Protein AF-A0A816I345-F1 (afdb_monomer_lite)

Sequence (78 aa):
NGHTLCSSCKQQVQNTCPTCRYELGNIRCLALEKVAESLEVSCRYQSLGCHDIFPYYSKHLKDDHKVDMHSGCTFNHR

pLDDT: mean 70.13, std 16.57, range [35.97, 87.19]

Foldseek 3Di:
DPDDDPPVVCVVVVQADPPPRDGNDPDDDVVVVVVQQPDKDADPCVVVVGGDIDRRVVVVVVVVDVPPPPVPDPVPDD

InterPro domains:
  IPR052088 E3 ubiquitin-protein ligase SINA [PTHR10315] (1-60)

Radius of gyration: 16.98 Å; chains: 1; bounding box: 32×23×50 Å

Organism: Brassica napus (NCBI:txid3708)

Secondary structure (DSSP, 8-state):
------HHHHHHTTTB-TTT--B------HHHHHHHHT-EEE-TTGGGT---EEETHHHHTTTTS-----SS------

Structure (mmCIF, N/CA/C/O backbone):
data_AF-A0A816I345-F1
#
_entry.id   AF-A0A816I345-F1
#
loop_
_atom_site.group_PDB
_atom_site.id
_atom_site.type_symbol
_atom_site.label_atom_id
_atom_site.label_alt_id
_atom_site.label_comp_id
_atom_site.label_asym_id
_atom_site.label_entity_id
_atom_site.label_seq_id
_atom_site.pdbx_PDB_ins_code
_atom_site.Cartn_x
_atom_site.Cartn_y
_atom_site.Cartn_z
_atom_site.occupancy
_atom_site.B_iso_or_equiv
_atom_site.auth_seq_id
_atom_site.auth_comp_id
_atom_site.auth_asym_id
_atom_site.auth_atom_id
_atom_site.pdbx_PDB_model_num
ATOM 1 N N . ASN A 1 1 ? 6.053 2.332 -17.790 1.00 52.62 1 ASN A N 1
ATOM 2 C CA . ASN A 1 1 ? 6.713 1.705 -16.618 1.00 52.62 1 ASN A CA 1
ATOM 3 C C . ASN A 1 1 ? 5.946 2.000 -15.325 1.00 52.62 1 ASN A C 1
ATOM 5 O O . ASN A 1 1 ? 6.511 2.561 -14.401 1.00 52.62 1 ASN A O 1
ATOM 9 N N . GLY A 1 2 ? 4.650 1.666 -15.263 1.00 64.50 2 GLY A N 1
ATOM 10 C CA . GLY A 1 2 ? 3.741 2.042 -14.163 1.00 64.50 2 GLY A CA 1
ATOM 11 C C . GLY A 1 2 ? 3.328 0.872 -13.267 1.00 64.50 2 GLY A C 1
ATOM 12 O O . GLY A 1 2 ? 2.197 0.840 -12.801 1.00 64.50 2 GLY A O 1
ATOM 13 N N . HIS A 1 3 ? 4.196 -0.127 -13.091 1.00 75.00 3 HIS A N 1
ATOM 14 C CA . HIS A 1 3 ? 3.888 -1.299 -12.272 1.00 75.00 3 HIS A CA 1
ATOM 15 C C . HIS A 1 3 ? 4.455 -1.117 -10.869 1.00 75.00 3 HIS A C 1
ATOM 17 O O . HIS A 1 3 ? 5.654 -0.902 -10.697 1.00 75.00 3 HIS A O 1
ATOM 23 N N . THR A 1 4 ? 3.590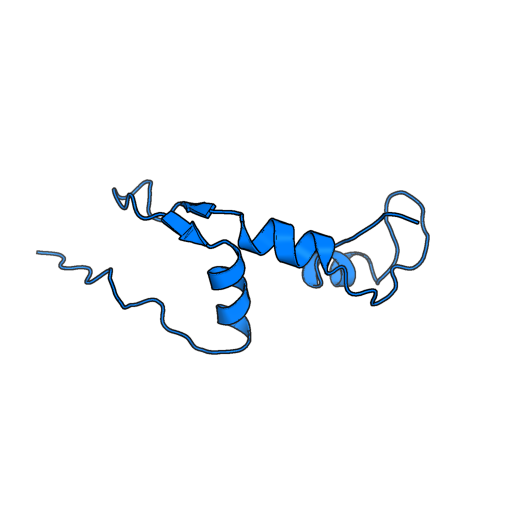 -1.240 -9.869 1.00 69.94 4 THR A N 1
ATOM 24 C CA . THR A 1 4 ? 3.973 -1.206 -8.460 1.00 69.94 4 THR A CA 1
ATOM 25 C C . THR A 1 4 ? 3.385 -2.426 -7.773 1.00 69.94 4 THR A C 1
ATOM 27 O O . THR A 1 4 ? 2.190 -2.686 -7.878 1.00 69.94 4 THR A O 1
ATOM 30 N N . LEU A 1 5 ? 4.239 -3.186 -7.092 1.00 76.12 5 LEU A N 1
ATOM 31 C CA . LEU A 1 5 ? 3.856 -4.314 -6.250 1.00 76.12 5 LEU A CA 1
ATOM 32 C C . LEU A 1 5 ? 4.312 -4.025 -4.820 1.00 76.12 5 LEU A C 1
ATOM 34 O O . LEU A 1 5 ? 5.324 -3.350 -4.623 1.00 76.12 5 LEU A O 1
ATOM 38 N N . CYS A 1 6 ? 3.604 -4.564 -3.828 1.00 75.12 6 CYS A N 1
ATOM 39 C CA . CYS A 1 6 ? 4.119 -4.578 -2.461 1.00 75.12 6 CYS A CA 1
ATOM 40 C C . CYS A 1 6 ? 5.354 -5.491 -2.361 1.00 75.12 6 CYS A C 1
ATOM 42 O O . CYS A 1 6 ? 5.549 -6.382 -3.195 1.00 75.12 6 CYS A O 1
ATOM 44 N N . SER A 1 7 ? 6.171 -5.304 -1.323 1.00 75.06 7 SER A N 1
ATOM 45 C CA . SER A 1 7 ? 7.417 -6.056 -1.119 1.00 75.06 7 SER A CA 1
ATOM 46 C C . SER A 1 7 ? 7.206 -7.574 -1.127 1.00 75.06 7 SER A C 1
ATOM 48 O O . SER A 1 7 ? 7.968 -8.295 -1.768 1.00 75.06 7 SER A O 1
ATOM 50 N N . SER A 1 8 ? 6.128 -8.059 -0.503 1.00 73.88 8 SER A N 1
ATOM 51 C CA . SER A 1 8 ? 5.790 -9.487 -0.465 1.00 73.88 8 SER A CA 1
ATOM 52 C C . SER A 1 8 ? 5.487 -10.044 -1.858 1.00 73.88 8 SER A C 1
ATOM 54 O O . SER A 1 8 ? 6.028 -11.079 -2.241 1.00 73.88 8 SER A O 1
ATOM 56 N N . CYS A 1 9 ? 4.671 -9.345 -2.653 1.00 75.88 9 CYS A N 1
ATOM 57 C CA . CYS A 1 9 ? 4.359 -9.766 -4.021 1.00 75.88 9 CYS A CA 1
ATOM 58 C C . CYS A 1 9 ? 5.584 -9.660 -4.934 1.00 75.88 9 CYS A C 1
ATOM 60 O O . CYS A 1 9 ? 5.790 -10.520 -5.783 1.00 75.88 9 CYS A O 1
ATOM 62 N N . LYS A 1 10 ? 6.427 -8.641 -4.734 1.00 79.25 10 LYS A N 1
ATOM 63 C CA . LYS A 1 10 ? 7.676 -8.450 -5.476 1.00 79.25 10 LYS A CA 1
ATOM 64 C C . LYS A 1 10 ? 8.670 -9.596 -5.240 1.00 79.25 10 LYS A C 1
ATOM 66 O O . LYS A 1 10 ? 9.280 -10.069 -6.200 1.00 79.25 10 LYS A O 1
ATOM 71 N N . GLN A 1 11 ? 8.793 -10.072 -3.998 1.00 80.19 11 GLN A N 1
ATOM 72 C CA . GLN A 1 11 ? 9.630 -11.225 -3.654 1.00 80.19 11 GLN A CA 1
ATOM 73 C C . GLN A 1 11 ? 9.124 -12.514 -4.316 1.00 80.19 11 GLN A C 1
ATOM 75 O O . GLN A 1 11 ? 9.923 -13.282 -4.847 1.00 80.19 11 GLN A O 1
ATOM 80 N N . GLN A 1 12 ? 7.805 -12.728 -4.344 1.00 86.19 12 GLN A N 1
ATOM 81 C CA . GLN A 1 12 ? 7.200 -13.910 -4.974 1.00 86.19 12 GLN A CA 1
ATOM 82 C C . GLN A 1 12 ? 7.466 -13.986 -6.483 1.00 86.19 12 GLN A C 1
ATOM 84 O O . GLN A 1 12 ? 7.602 -15.079 -7.025 1.00 86.19 12 GLN A O 1
ATOM 89 N N . VAL A 1 13 ? 7.579 -12.838 -7.158 1.00 86.38 13 VAL A N 1
ATOM 90 C CA . VAL A 1 13 ? 7.841 -12.764 -8.606 1.00 86.38 13 VAL A CA 1
ATOM 91 C C . VAL A 1 13 ? 9.308 -12.486 -8.947 1.00 86.38 13 VAL A C 1
ATOM 93 O O . VAL A 1 13 ? 9.611 -12.087 -10.068 1.00 86.38 13 VAL A O 1
ATOM 96 N N . GLN A 1 14 ? 10.225 -12.665 -7.989 1.00 85.56 14 GLN A N 1
ATOM 97 C CA . GLN A 1 14 ? 11.671 -12.470 -8.175 1.00 85.56 14 GLN A CA 1
ATOM 98 C C . GLN A 1 14 ? 12.012 -11.133 -8.857 1.00 85.56 14 GLN A C 1
ATOM 100 O O . GLN A 1 14 ? 12.780 -11.078 -9.814 1.00 85.56 14 GLN A O 1
ATOM 105 N N . ASN A 1 15 ? 11.396 -10.040 -8.392 1.00 81.56 15 ASN A N 1
ATOM 106 C CA . ASN A 1 15 ? 11.580 -8.696 -8.947 1.00 81.56 15 ASN A CA 1
ATOM 107 C C . ASN A 1 15 ? 11.252 -8.565 -10.443 1.00 81.56 15 ASN A C 1
ATOM 109 O O . ASN A 1 15 ? 11.645 -7.578 -11.045 1.00 81.56 15 ASN A O 1
ATOM 113 N N . THR A 1 16 ? 10.519 -9.496 -11.049 1.00 85.06 16 THR A N 1
ATOM 114 C CA . THR A 1 16 ? 10.139 -9.434 -12.463 1.00 85.06 16 THR A CA 1
ATOM 115 C C . THR A 1 16 ? 8.631 -9.286 -12.577 1.00 85.06 16 THR A C 1
ATOM 117 O O . THR A 1 16 ? 7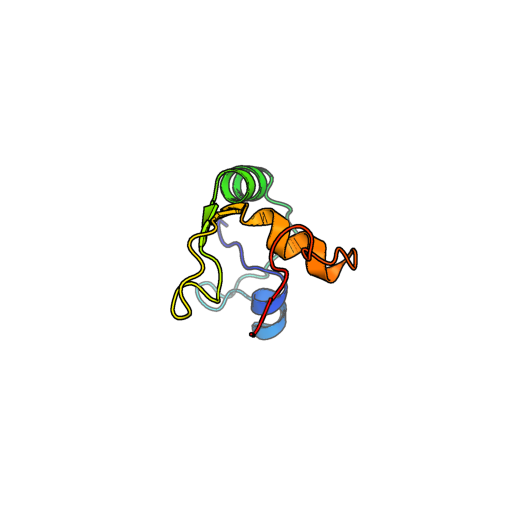.868 -10.026 -11.962 1.00 85.06 16 THR A O 1
ATOM 120 N N . CYS A 1 17 ? 8.161 -8.317 -13.358 1.00 82.44 17 CYS A N 1
ATOM 121 C CA . CYS A 1 17 ? 6.731 -8.130 -13.556 1.00 82.44 17 CYS A CA 1
ATOM 122 C C . CYS A 1 17 ? 6.137 -9.330 -14.318 1.00 82.44 17 CYS A C 1
ATOM 124 O O . CYS A 1 17 ? 6.550 -9.579 -15.451 1.00 82.44 17 CYS A O 1
ATOM 126 N N . PRO A 1 18 ? 5.124 -10.037 -13.786 1.00 82.44 18 PRO A N 1
ATOM 127 C CA . PRO A 1 18 ? 4.527 -11.179 -14.482 1.00 82.44 18 PRO A CA 1
ATOM 128 C C . PRO A 1 18 ? 3.769 -10.773 -15.757 1.00 82.44 18 PRO A C 1
ATOM 130 O O . PRO A 1 18 ? 3.606 -11.588 -16.661 1.00 82.44 18 PRO A O 1
ATOM 133 N N . THR A 1 19 ? 3.326 -9.515 -15.858 1.00 84.00 19 THR A N 1
ATOM 134 C CA . THR A 1 19 ? 2.566 -9.006 -17.010 1.00 84.00 19 THR A CA 1
ATOM 135 C C . THR A 1 19 ? 3.468 -8.601 -18.172 1.00 84.00 19 THR A C 1
ATOM 137 O O . THR A 1 19 ? 3.214 -8.984 -19.308 1.00 84.00 19 THR A O 1
ATOM 140 N N . CYS A 1 20 ? 4.514 -7.815 -17.903 1.00 85.69 20 CYS A N 1
ATOM 141 C CA . CYS A 1 20 ? 5.353 -7.219 -18.948 1.00 85.69 20 CYS A CA 1
ATOM 142 C C . CYS A 1 20 ? 6.805 -7.715 -18.949 1.00 85.69 20 CYS A C 1
ATOM 144 O O . CYS A 1 20 ? 7.577 -7.302 -19.805 1.00 85.69 20 CYS A O 1
ATOM 146 N N . ARG A 1 21 ? 7.175 -8.604 -18.016 1.00 83.25 21 ARG A N 1
ATOM 147 C CA . ARG A 1 21 ? 8.508 -9.223 -17.875 1.00 83.25 21 ARG A CA 1
ATOM 148 C C . ARG A 1 21 ? 9.669 -8.248 -17.641 1.00 83.25 21 ARG A C 1
ATOM 150 O O . ARG A 1 21 ? 10.822 -8.651 -17.721 1.00 83.25 21 ARG A O 1
ATOM 157 N N . TYR A 1 22 ? 9.378 -6.990 -17.314 1.00 83.69 22 TYR A N 1
ATOM 158 C CA . TYR A 1 22 ? 10.387 -6.010 -16.913 1.00 83.69 22 TYR A CA 1
ATOM 159 C C . TYR A 1 22 ? 10.772 -6.153 -15.442 1.00 83.69 22 TYR A C 1
ATOM 161 O O . TYR A 1 22 ? 9.929 -6.479 -14.600 1.00 83.69 22 TYR A O 1
ATOM 169 N N . GLU A 1 23 ? 12.029 -5.835 -15.131 1.00 80.44 23 GLU A N 1
ATOM 170 C CA . GLU A 1 23 ? 12.504 -5.756 -13.753 1.00 80.44 23 GLU A CA 1
ATOM 171 C C . GLU A 1 23 ? 11.792 -4.637 -12.978 1.00 80.44 23 GLU A C 1
ATOM 173 O O . GLU A 1 23 ? 11.667 -3.488 -13.411 1.00 80.44 23 GLU A O 1
ATOM 178 N N . LEU A 1 24 ? 11.317 -4.992 -11.792 1.00 79.94 24 LEU A N 1
ATOM 179 C CA . LEU A 1 24 ? 10.698 -4.115 -10.820 1.00 79.94 24 LEU A CA 1
ATOM 180 C C . LEU A 1 24 ? 11.805 -3.487 -9.971 1.00 79.94 24 LEU A C 1
ATOM 182 O O . LEU A 1 24 ? 12.381 -4.126 -9.086 1.00 79.94 24 LEU A O 1
ATOM 186 N N . GLY A 1 25 ? 12.074 -2.205 -10.202 1.00 73.88 25 GLY A N 1
ATOM 187 C CA . GLY A 1 25 ? 12.991 -1.416 -9.378 1.00 73.88 25 GLY A CA 1
ATOM 188 C C . GLY A 1 25 ? 12.484 -1.191 -7.946 1.00 73.88 25 GLY A C 1
ATOM 189 O O . GLY A 1 25 ? 11.333 -1.477 -7.608 1.00 73.88 25 GLY A O 1
ATOM 190 N N . ASN A 1 26 ? 13.351 -0.676 -7.073 1.00 72.50 26 ASN A N 1
ATOM 191 C CA . ASN A 1 26 ? 12.996 -0.216 -5.721 1.00 72.50 26 ASN A CA 1
ATOM 192 C C . ASN A 1 26 ? 12.584 1.263 -5.754 1.00 72.50 26 ASN A C 1
ATOM 194 O O . ASN A 1 26 ? 13.205 2.110 -5.118 1.00 72.50 26 ASN A O 1
ATOM 198 N N . ILE A 1 27 ? 11.572 1.588 -6.560 1.00 73.44 27 ILE A N 1
ATOM 199 C CA . ILE A 1 27 ? 11.095 2.965 -6.701 1.00 73.44 27 ILE A CA 1
ATOM 200 C C . ILE A 1 27 ? 10.031 3.216 -5.636 1.00 73.44 27 ILE A C 1
ATOM 202 O O . ILE A 1 27 ? 8.991 2.559 -5.614 1.00 73.44 27 ILE A O 1
ATOM 206 N N . ARG A 1 28 ? 10.293 4.185 -4.759 1.00 72.69 28 ARG A N 1
ATOM 207 C CA . ARG A 1 28 ? 9.342 4.637 -3.744 1.00 72.69 28 ARG A CA 1
ATOM 208 C C . ARG A 1 28 ? 8.284 5.537 -4.387 1.00 72.69 28 ARG A C 1
ATOM 210 O O . ARG A 1 28 ? 8.625 6.548 -4.998 1.00 72.69 28 ARG A O 1
ATOM 217 N N . CYS A 1 29 ? 7.006 5.183 -4.260 1.00 77.06 29 CYS A N 1
ATOM 218 C CA . CYS A 1 29 ? 5.904 5.947 -4.846 1.00 77.06 29 CYS A CA 1
ATOM 219 C C . CYS A 1 29 ? 5.148 6.738 -3.770 1.00 77.06 29 CYS A C 1
ATOM 221 O O . CYS A 1 29 ? 4.179 6.252 -3.191 1.00 77.06 29 CYS A O 1
ATOM 223 N N . LEU A 1 30 ? 5.556 7.993 -3.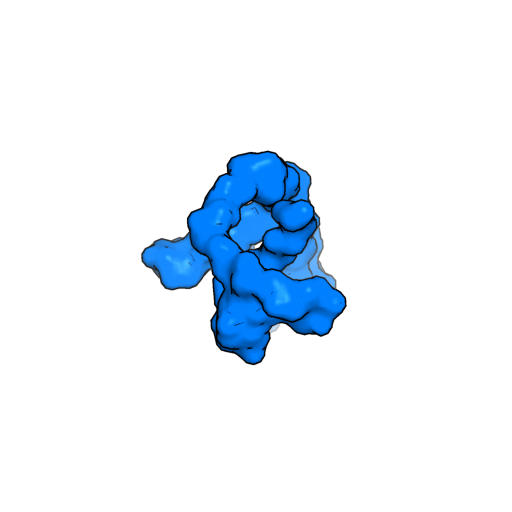551 1.00 81.44 30 LEU A N 1
ATOM 224 C CA . LEU A 1 30 ? 4.932 8.890 -2.564 1.00 81.44 30 LEU A CA 1
ATOM 225 C C . LEU A 1 30 ? 3.436 9.136 -2.830 1.00 81.44 30 LEU A C 1
ATOM 227 O O . LEU A 1 30 ? 2.676 9.409 -1.907 1.00 81.44 30 LEU A O 1
ATOM 231 N N . ALA A 1 31 ? 2.999 9.039 -4.089 1.00 81.81 31 ALA A N 1
ATOM 232 C CA . ALA A 1 31 ? 1.585 9.153 -4.438 1.00 81.81 31 ALA A CA 1
ATOM 233 C C . ALA A 1 31 ? 0.767 7.983 -3.869 1.00 81.81 31 ALA A C 1
ATOM 235 O O . ALA A 1 31 ? -0.296 8.208 -3.299 1.00 81.81 31 ALA A O 1
ATOM 236 N N . LEU A 1 32 ? 1.279 6.751 -3.969 1.00 79.00 32 LEU A N 1
ATOM 237 C CA . LEU A 1 32 ? 0.623 5.577 -3.392 1.00 79.00 32 LEU A CA 1
ATOM 238 C C . LEU A 1 32 ? 0.674 5.585 -1.862 1.00 79.00 32 LEU A C 1
ATOM 240 O O . LEU A 1 32 ? -0.281 5.135 -1.241 1.00 79.00 32 LEU A O 1
ATOM 244 N N . GLU A 1 33 ? 1.730 6.139 -1.260 1.00 79.94 33 GLU A N 1
ATOM 245 C CA . GLU A 1 33 ? 1.793 6.355 0.193 1.00 79.94 33 GLU A CA 1
ATOM 246 C C . GLU A 1 33 ? 0.671 7.290 0.663 1.00 79.94 33 GLU A C 1
ATOM 248 O O . GLU A 1 33 ? -0.108 6.914 1.532 1.00 79.94 33 GLU A O 1
ATOM 253 N N . LYS A 1 34 ? 0.493 8.446 0.011 1.00 82.06 34 LYS A N 1
ATOM 254 C CA . LYS A 1 34 ? -0.599 9.383 0.335 1.00 82.06 34 LYS A CA 1
ATOM 255 C C . LYS A 1 34 ? -1.990 8.791 0.112 1.00 82.06 34 LYS A C 1
ATOM 257 O O . LYS A 1 34 ? -2.899 9.034 0.899 1.00 82.06 34 LYS A O 1
ATOM 262 N N . VAL A 1 35 ? -2.170 8.008 -0.954 1.00 83.12 35 VAL A N 1
ATOM 263 C CA . VAL A 1 35 ? -3.437 7.296 -1.184 1.00 83.12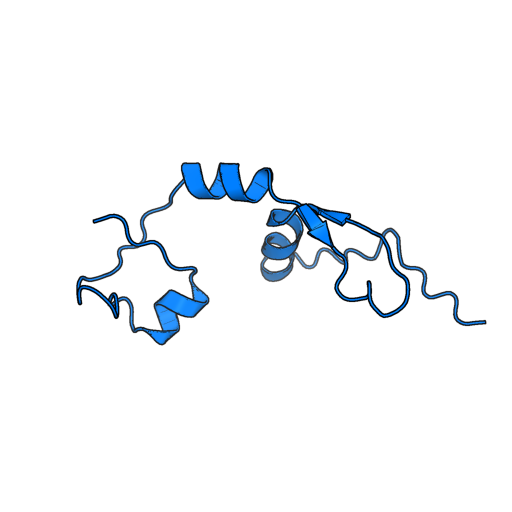 35 VAL A CA 1
ATOM 264 C C . VAL A 1 35 ? -3.681 6.297 -0.054 1.00 83.12 35 VAL A C 1
ATOM 266 O O . VAL A 1 35 ? -4.770 6.279 0.508 1.00 83.12 35 VAL A O 1
ATOM 269 N N . ALA A 1 36 ? -2.667 5.524 0.335 1.00 80.06 36 ALA A N 1
ATOM 270 C CA . ALA A 1 36 ? -2.758 4.564 1.428 1.00 80.06 36 ALA A CA 1
ATOM 271 C C . ALA A 1 36 ? -3.041 5.224 2.790 1.00 80.06 36 ALA A C 1
ATOM 273 O O . ALA A 1 36 ? -3.747 4.637 3.604 1.00 80.06 36 ALA A O 1
ATOM 274 N N . GLU A 1 37 ? -2.546 6.438 3.038 1.00 79.94 37 GLU A N 1
ATOM 275 C CA . GLU A 1 37 ? -2.878 7.226 4.234 1.00 79.94 37 GLU A CA 1
ATOM 276 C C . GLU A 1 37 ? -4.359 7.625 4.291 1.00 79.94 37 GLU A C 1
ATOM 278 O O . GLU A 1 37 ? -4.938 7.647 5.373 1.00 79.94 37 GLU A O 1
ATOM 283 N N . SER A 1 38 ? -4.991 7.890 3.143 1.00 81.88 38 SER A N 1
ATOM 284 C CA . SER A 1 38 ? -6.426 8.211 3.075 1.00 81.88 38 SER A CA 1
ATOM 285 C C . SER A 1 38 ? -7.357 6.995 3.114 1.00 81.88 38 SER A C 1
ATOM 287 O O . SER A 1 38 ? -8.573 7.166 3.153 1.00 81.88 38 SER A O 1
ATOM 289 N N . LEU A 1 39 ? -6.820 5.770 3.067 1.00 84.06 39 LEU A N 1
ATOM 290 C CA . LEU A 1 39 ? -7.636 4.557 3.079 1.00 84.06 39 LEU A CA 1
ATOM 291 C C . LEU A 1 39 ? -7.987 4.142 4.506 1.00 84.06 39 LEU A C 1
ATOM 293 O O . LEU A 1 39 ? -7.131 4.054 5.384 1.00 84.06 39 LEU A O 1
ATOM 297 N N . GLU A 1 40 ? -9.246 3.771 4.690 1.00 85.69 40 GLU A N 1
ATOM 298 C CA . GLU A 1 40 ? -9.792 3.233 5.929 1.00 85.69 40 GLU A CA 1
ATOM 299 C C . GLU A 1 40 ? -10.197 1.768 5.730 1.00 85.69 40 GLU A C 1
ATOM 301 O O . GLU A 1 40 ? -10.708 1.374 4.681 1.00 85.69 40 GLU A O 1
ATOM 306 N N . VAL A 1 41 ? -9.942 0.929 6.731 1.00 83.19 41 VAL A N 1
ATOM 307 C CA . VAL A 1 41 ? -10.211 -0.510 6.693 1.00 83.19 41 VAL A CA 1
ATOM 308 C C . VAL A 1 41 ? -10.952 -0.951 7.943 1.00 83.19 41 VAL A C 1
ATOM 310 O O . VAL A 1 41 ? -10.567 -0.607 9.060 1.00 83.19 41 VAL A O 1
ATOM 313 N N . SER A 1 42 ? -11.986 -1.772 7.764 1.00 82.44 42 SER A N 1
ATOM 314 C CA . SER A 1 42 ? -12.732 -2.327 8.889 1.00 82.44 42 SER A CA 1
ATOM 315 C C . SER A 1 42 ? -11.904 -3.333 9.692 1.00 82.44 42 SER A C 1
ATOM 317 O O . SER A 1 42 ? -10.929 -3.940 9.210 1.00 82.44 42 SER A O 1
ATOM 319 N N . CYS A 1 43 ? -12.286 -3.495 10.958 1.00 82.88 43 CYS A N 1
ATOM 320 C CA . CYS A 1 43 ? -11.720 -4.504 11.835 1.00 82.88 43 CYS A CA 1
ATOM 321 C C . CYS A 1 43 ? -11.882 -5.913 11.242 1.00 82.88 43 CYS A C 1
ATOM 323 O O . CYS A 1 43 ? -12.947 -6.288 10.756 1.00 82.88 43 CYS A O 1
ATOM 325 N N . ARG A 1 44 ? -10.844 -6.754 11.360 1.00 79.94 44 ARG A N 1
ATOM 326 C CA . ARG A 1 44 ? -10.929 -8.175 10.963 1.00 79.94 44 ARG A CA 1
ATOM 327 C C . ARG A 1 44 ? -12.036 -8.919 11.727 1.00 79.94 44 ARG A C 1
ATOM 329 O O . ARG A 1 44 ? -12.584 -9.881 11.206 1.00 79.94 44 ARG A O 1
ATOM 336 N N . TYR A 1 45 ? -12.367 -8.463 12.935 1.00 81.94 45 TYR A N 1
ATOM 337 C CA . TYR A 1 45 ? -13.407 -9.032 13.793 1.00 81.94 45 TYR A CA 1
ATOM 338 C C . TYR A 1 45 ? -14.789 -8.400 13.575 1.00 81.94 45 TYR A C 1
ATOM 340 O O . TYR A 1 45 ? -15.660 -8.526 14.431 1.00 81.94 45 TYR A O 1
ATOM 348 N N . GLN A 1 46 ? -15.025 -7.737 12.439 1.00 83.31 46 GLN A N 1
ATOM 349 C CA . GLN A 1 46 ? -16.343 -7.196 12.099 1.00 83.31 46 GLN A CA 1
ATOM 350 C C . GLN A 1 46 ? -17.440 -8.264 12.084 1.00 83.31 46 GLN A C 1
ATOM 352 O O . GLN A 1 46 ? -18.551 -8.012 12.540 1.00 83.31 46 GLN A O 1
ATOM 357 N N . SER A 1 47 ? -17.115 -9.488 11.663 1.00 82.19 47 SER A N 1
ATOM 358 C CA . SER A 1 47 ? -18.031 -10.633 11.745 1.00 82.19 47 SER A CA 1
ATOM 359 C C . SER A 1 47 ? -18.349 -11.071 13.179 1.00 82.19 47 SER A C 1
ATOM 361 O O . SER A 1 47 ? -19.356 -11.735 13.395 1.00 82.19 47 SER A O 1
ATOM 363 N N . LEU A 1 48 ? -17.513 -10.698 14.152 1.00 87.19 48 LEU A N 1
ATOM 364 C CA . LEU A 1 48 ? -17.720 -10.937 15.583 1.00 87.19 48 LEU A CA 1
ATOM 365 C C . LEU A 1 48 ? -18.346 -9.721 16.292 1.00 87.19 48 LEU A C 1
ATOM 367 O O . LEU A 1 48 ? -18.404 -9.699 17.517 1.00 87.19 48 LEU A O 1
ATOM 371 N N . GLY A 1 49 ? -18.803 -8.709 15.542 1.00 86.62 49 GLY A N 1
ATOM 372 C CA . GLY A 1 49 ? -19.500 -7.533 16.076 1.00 86.62 49 GLY A CA 1
ATOM 373 C C . GLY A 1 49 ? -18.623 -6.304 16.343 1.00 86.62 49 GLY A C 1
ATOM 374 O O . GLY A 1 49 ? -19.107 -5.330 16.913 1.00 86.62 49 GLY A O 1
ATOM 375 N N . CYS A 1 50 ? -17.349 -6.305 15.939 1.00 83.12 50 CYS A N 1
ATOM 376 C CA . CYS A 1 50 ? -16.493 -5.121 16.061 1.00 83.12 50 CYS A CA 1
ATOM 377 C C . CYS A 1 50 ? -16.691 -4.163 14.871 1.00 83.12 50 CYS A C 1
ATOM 379 O O . CYS A 1 50 ? -16.313 -4.473 13.743 1.00 83.12 50 CYS A O 1
ATOM 381 N N . HIS A 1 51 ? -17.245 -2.976 15.116 1.00 84.31 51 HIS A N 1
ATOM 382 C CA . HIS A 1 51 ? -17.529 -1.979 14.074 1.00 84.31 51 HIS A CA 1
ATOM 383 C C . HIS A 1 51 ? -16.420 -0.931 13.888 1.00 84.31 51 HIS A C 1
ATOM 385 O O . HIS A 1 51 ? -16.627 0.064 13.195 1.00 84.31 51 HIS A O 1
ATOM 391 N N . ASP A 1 52 ? -15.246 -1.157 14.476 1.00 82.81 52 ASP A N 1
ATOM 392 C CA . ASP A 1 52 ? -14.139 -0.209 14.406 1.00 82.81 52 ASP A CA 1
ATOM 393 C C . ASP A 1 52 ? -13.536 -0.132 12.997 1.00 82.81 52 ASP A C 1
ATOM 395 O O . ASP A 1 52 ? -13.408 -1.131 12.273 1.00 82.81 52 ASP A O 1
ATOM 399 N N . ILE A 1 53 ? -13.123 1.082 12.637 1.00 81.75 53 ILE A N 1
ATOM 400 C CA . ILE A 1 53 ? -12.483 1.427 11.371 1.00 81.75 53 ILE A CA 1
ATOM 401 C C . ILE A 1 53 ? -11.095 1.982 11.685 1.00 81.75 53 ILE A C 1
ATOM 403 O O . ILE A 1 53 ? -10.929 2.798 12.589 1.00 81.75 53 ILE A O 1
ATOM 407 N N . PHE A 1 54 ? -10.092 1.526 10.940 1.00 80.12 54 PHE A N 1
ATOM 408 C CA . PHE A 1 54 ? -8.695 1.886 11.158 1.00 80.12 54 PHE A CA 1
ATOM 409 C C . PHE A 1 54 ? -8.058 2.423 9.876 1.00 80.12 54 PHE A C 1
ATOM 411 O O . PHE A 1 54 ? -8.358 1.903 8.800 1.00 80.12 54 PHE A O 1
ATOM 418 N N . PRO A 1 55 ? -7.118 3.378 9.957 1.00 78.31 55 PRO A N 1
ATOM 419 C CA . PRO A 1 55 ? -6.326 3.779 8.801 1.00 78.31 55 PRO A CA 1
ATOM 420 C C . PRO A 1 55 ? -5.509 2.599 8.257 1.00 78.31 55 PRO A C 1
ATOM 422 O O . PRO A 1 55 ? -4.921 1.815 9.011 1.00 78.31 55 PRO A O 1
ATOM 425 N N . TYR A 1 56 ? -5.436 2.469 6.935 1.00 74.62 56 TYR A N 1
ATOM 426 C CA . TYR A 1 56 ? -4.731 1.381 6.255 1.00 74.62 56 TYR A CA 1
ATOM 427 C C . TYR A 1 56 ? -3.238 1.348 6.625 1.00 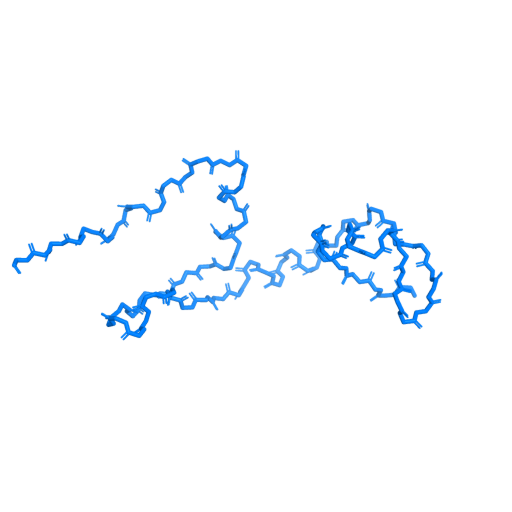74.62 56 TYR A C 1
ATOM 429 O O . TYR A 1 56 ? -2.687 0.279 6.900 1.00 74.62 56 TYR A O 1
ATOM 437 N N . TYR A 1 57 ? -2.592 2.513 6.731 1.00 65.19 57 TYR A N 1
ATOM 438 C CA . TYR A 1 57 ? -1.165 2.621 7.058 1.00 65.19 57 TYR A CA 1
ATOM 439 C C . TYR A 1 57 ? -0.821 2.180 8.495 1.00 65.19 57 TYR A C 1
ATOM 441 O O . T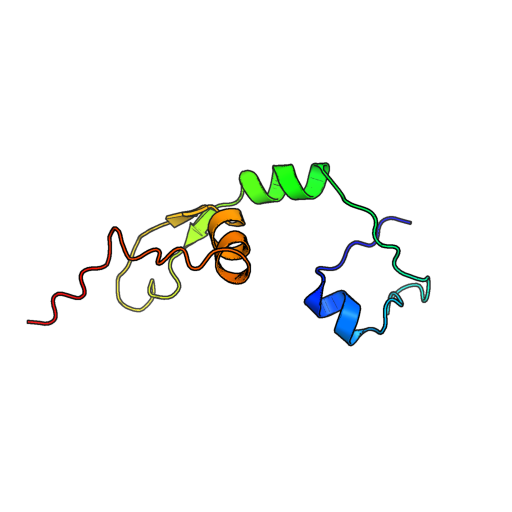YR A 1 57 ? 0.290 1.716 8.758 1.00 65.19 57 TYR A O 1
ATOM 449 N N . SER A 1 58 ? -1.791 2.203 9.418 1.00 58.12 58 SER A N 1
ATOM 450 C CA . SER A 1 58 ? -1.629 1.678 10.782 1.00 58.12 58 SER A CA 1
ATOM 451 C C . SER A 1 58 ? -1.428 0.156 10.814 1.00 58.12 58 SER A C 1
ATOM 453 O O . SER A 1 58 ? -0.956 -0.378 11.815 1.00 58.12 58 SER A O 1
ATOM 455 N N . LYS A 1 59 ? -1.749 -0.566 9.726 1.00 52.88 59 LYS A N 1
ATOM 456 C CA . LYS A 1 59 ? -1.426 -1.996 9.579 1.00 52.88 59 LYS A CA 1
ATOM 457 C C . LYS A 1 59 ? 0.028 -2.235 9.160 1.00 52.88 59 LYS A C 1
ATOM 459 O O . LYS A 1 59 ? 0.572 -3.265 9.537 1.00 52.88 59 LYS A O 1
ATOM 464 N N . HIS A 1 60 ? 0.656 -1.306 8.437 1.00 47.88 60 HIS A N 1
ATOM 465 C CA . HIS A 1 60 ? 2.038 -1.449 7.957 1.00 47.88 60 HIS A CA 1
ATOM 466 C C . HIS A 1 60 ? 3.097 -1.145 9.025 1.00 47.88 60 HIS A C 1
ATOM 468 O O . HIS A 1 60 ? 4.166 -1.744 9.000 1.00 47.88 60 HIS A O 1
ATOM 474 N N . LEU A 1 61 ? 2.794 -0.289 10.007 1.00 43.94 61 LEU A N 1
ATOM 475 C CA . LEU A 1 61 ? 3.694 -0.033 11.141 1.00 43.94 61 LEU A CA 1
ATOM 476 C C . LEU A 1 61 ? 3.793 -1.211 12.125 1.00 43.94 61 LEU A C 1
ATOM 478 O O . LEU A 1 61 ? 4.709 -1.226 12.938 1.00 43.94 61 LEU A O 1
ATOM 482 N N . LYS A 1 62 ? 2.897 -2.206 12.033 1.00 46.66 62 LYS A N 1
ATOM 483 C CA . LYS A 1 62 ? 2.905 -3.399 12.898 1.00 46.66 62 LYS A CA 1
ATOM 484 C C . LYS A 1 62 ? 4.111 -4.315 12.673 1.00 46.66 62 LYS A C 1
ATOM 486 O O . LYS A 1 62 ? 4.455 -5.066 13.580 1.00 46.66 62 LYS A O 1
ATOM 491 N N . ASP A 1 63 ? 4.720 -4.272 11.488 1.00 44.91 63 ASP A N 1
ATOM 492 C CA . ASP A 1 63 ? 5.858 -5.138 11.146 1.00 44.91 63 ASP A CA 1
ATOM 493 C C . ASP A 1 63 ? 7.207 -4.568 11.623 1.00 44.91 63 ASP A C 1
ATOM 495 O O . ASP A 1 63 ? 8.116 -5.332 11.927 1.00 44.91 63 ASP A O 1
ATOM 499 N N . ASP A 1 64 ? 7.333 -3.243 11.749 1.00 42.03 64 ASP A N 1
ATOM 500 C CA . ASP A 1 64 ? 8.595 -2.583 12.135 1.00 42.03 64 ASP A CA 1
ATOM 501 C C . ASP A 1 64 ? 8.594 -2.117 13.599 1.00 42.03 64 ASP A C 1
ATOM 503 O O . ASP A 1 64 ? 9.612 -2.133 14.286 1.00 42.03 64 ASP A O 1
ATOM 507 N N . HIS A 1 65 ? 7.423 -1.762 14.121 1.00 41.69 65 HIS A N 1
ATOM 508 C CA . HIS A 1 65 ? 7.241 -1.371 15.506 1.00 41.69 65 HIS A CA 1
ATOM 509 C C . HIS A 1 65 ? 6.191 -2.304 16.095 1.00 41.69 65 HIS A C 1
ATOM 511 O O . HIS A 1 65 ? 5.063 -2.346 15.612 1.00 41.69 65 HIS A O 1
ATOM 517 N N . LYS A 1 66 ? 6.528 -3.054 17.147 1.00 40.66 66 LYS A N 1
ATOM 518 C CA . LYS A 1 66 ? 5.568 -3.820 17.958 1.00 40.66 66 LYS A CA 1
ATOM 519 C C . LYS A 1 66 ? 4.578 -2.878 18.662 1.00 40.66 66 LYS A C 1
ATOM 521 O O . LYS A 1 66 ? 4.586 -2.749 19.881 1.00 40.66 66 LYS A O 1
ATOM 526 N N . VAL A 1 67 ? 3.762 -2.163 17.895 1.00 38.91 67 VAL A N 1
ATOM 527 C CA . VAL A 1 67 ? 2.667 -1.351 18.395 1.00 38.91 67 VAL A CA 1
ATOM 528 C C . VAL A 1 67 ? 1.505 -2.312 18.541 1.00 38.91 67 VAL A C 1
ATOM 530 O O . VAL A 1 67 ? 0.767 -2.591 17.592 1.00 38.91 67 VAL A O 1
ATOM 533 N N . ASP A 1 68 ? 1.377 -2.864 19.742 1.00 39.62 68 ASP A N 1
ATOM 534 C CA . ASP A 1 68 ? 0.124 -3.443 20.187 1.00 39.62 68 ASP A CA 1
ATOM 535 C C . ASP A 1 68 ? -0.964 -2.377 20.012 1.00 39.62 68 ASP A C 1
ATOM 537 O O . ASP A 1 68 ? -1.112 -1.461 20.820 1.00 39.62 68 ASP A O 1
ATOM 541 N N . MET A 1 69 ? -1.759 -2.484 18.943 1.00 49.59 69 MET A N 1
ATOM 542 C CA . MET A 1 69 ? -3.048 -1.794 18.850 1.00 49.59 69 MET A CA 1
ATOM 543 C C . MET A 1 69 ? -4.052 -2.504 19.771 1.00 49.59 69 MET A C 1
ATOM 545 O O . MET A 1 69 ? -5.079 -3.012 19.335 1.00 49.59 69 MET A O 1
ATOM 549 N N . HIS A 1 70 ? -3.714 -2.569 21.059 1.00 50.53 70 HIS A N 1
ATOM 550 C CA . HIS A 1 70 ? -4.595 -2.991 22.142 1.00 50.53 70 HIS A CA 1
ATOM 551 C C . HIS A 1 70 ? -5.133 -1.811 22.953 1.00 50.53 70 HIS A C 1
ATOM 553 O O . HIS A 1 70 ? -5.678 -2.000 24.036 1.00 50.53 70 HIS A O 1
ATOM 559 N N . SER A 1 71 ? -5.088 -0.595 22.418 1.00 44.44 71 SER A N 1
ATOM 560 C CA . SER A 1 71 ? -5.836 0.520 23.002 1.00 44.44 71 SER A CA 1
ATOM 561 C C . SER A 1 71 ? -7.258 0.542 22.441 1.00 44.44 71 SER A C 1
ATOM 563 O O . SER A 1 71 ? -7.606 1.427 21.667 1.00 44.44 71 SER A O 1
ATOM 565 N N . GLY A 1 72 ? -8.063 -0.471 22.789 1.00 47.84 72 GLY A N 1
ATOM 566 C CA . GLY A 1 72 ? -9.516 -0.422 22.572 1.00 47.84 72 GLY A CA 1
ATOM 567 C C . GLY A 1 72 ? -10.281 -1.740 22.703 1.00 47.84 72 GLY A C 1
ATOM 568 O O . GLY A 1 72 ? -11.393 -1.741 23.214 1.00 47.84 72 GLY A O 1
ATOM 569 N N . CYS A 1 73 ? -9.704 -2.878 22.311 1.00 48.47 73 CYS A N 1
ATOM 570 C CA . CYS A 1 73 ? -10.370 -4.174 22.467 1.00 48.47 73 CYS A CA 1
ATOM 571 C C . CYS A 1 73 ? -9.953 -4.835 23.787 1.00 48.47 73 CYS A C 1
ATOM 573 O O . CYS A 1 73 ? -9.204 -5.814 23.799 1.00 48.47 73 CYS A O 1
ATOM 575 N N . THR A 1 74 ? -10.439 -4.319 24.919 1.00 43.00 74 THR A N 1
ATOM 576 C CA . THR A 1 74 ? -10.607 -5.181 26.091 1.00 43.00 74 THR A CA 1
ATOM 577 C C . THR A 1 74 ? -11.687 -6.193 25.734 1.00 43.00 74 THR A C 1
ATOM 579 O O . THR A 1 74 ? -12.881 -5.903 25.742 1.00 43.00 74 THR A O 1
ATOM 582 N N . PHE A 1 75 ? -11.261 -7.392 25.350 1.00 43.41 75 PHE A N 1
ATOM 583 C CA . PHE A 1 75 ? -12.134 -8.550 25.236 1.00 43.41 75 PHE A CA 1
ATOM 584 C C . PHE A 1 75 ? -12.603 -8.919 26.651 1.00 43.41 75 PHE A C 1
ATOM 586 O O . PHE A 1 75 ? -12.063 -9.817 27.290 1.00 43.41 75 PHE A O 1
ATOM 593 N N . ASN A 1 76 ? -13.573 -8.171 27.180 1.00 35.97 76 ASN A N 1
ATOM 594 C CA . ASN A 1 76 ? -14.312 -8.549 28.376 1.00 35.97 76 ASN A CA 1
ATOM 595 C C . ASN A 1 76 ? -15.286 -9.654 27.966 1.00 35.97 76 ASN A C 1
ATOM 597 O O . ASN A 1 76 ? -16.465 -9.410 27.724 1.00 35.97 76 ASN A O 1
ATOM 601 N N . HIS A 1 77 ? -14.763 -10.871 27.846 1.00 38.69 77 HIS A N 1
ATOM 602 C CA . HIS A 1 77 ? -15.587 -12.067 27.908 1.00 38.69 77 HIS A CA 1
ATOM 603 C C . HIS A 1 77 ? -16.121 -12.145 29.342 1.00 38.69 77 HIS A C 1
ATOM 605 O O . HIS A 1 77 ? -15.345 -12.340 30.280 1.00 38.69 77 HIS A O 1
ATOM 611 N N . ARG A 1 78 ? -17.421 -11.912 29.519 1.00 38.28 78 ARG A N 1
ATOM 612 C CA . ARG A 1 78 ? -18.133 -12.399 30.699 1.00 38.28 78 ARG A CA 1
ATOM 613 C C . ARG A 1 78 ? -18.630 -13.806 30.415 1.00 38.28 78 ARG A C 1
ATOM 615 O O . ARG A 1 78 ? -19.072 -14.032 29.268 1.00 38.28 78 ARG A O 1
#

=== Feature glossary ===
The record interleaves many kinds of information about one protein. Here is each kind framed as the question it answers.

Q: What does the local fold look like, residue by residue?
A: The Foldseek 3Di string encodes local tertiary geometry as a 20-letter alphabet — one character per residue — derived from the relative positions of nearby Cα atoms. Unlike the amino-acid sequence, 3Di is a direct function of the 3D structure, so two proteins with the same fold have similar 3Di strings even at low sequence identity.

Q: Which residues are in helices, strands, or loops?
A: The SS8 string is DSSP's per-residue secondary-structure call. α-helix (H) means an i→i+4 H-bond ladder; β-strand (E) means the residue participates in a β-sheet; 3₁₀ (G) and π (I) are tighter and wider helices; T/S are turns/bends; '-' is loop.

Q: How big and how compact is the whole molecule?
A: Radius of gyration (Rg) is the root-mean-square distance of Cα atoms from their centroid — a single number for overall size and compactness. A globular domain of N residues has Rg ≈ 2.2·N^0.38 Å; an extended or disordered chain has a much larger Rg. The Cα contact count is the number of residue pairs whose Cα atoms are within 8 Å and are more than four positions apart in sequence — a standard proxy for tertiary packing density. The bounding box is the smallest axis-aligned box enclosing all Cα atoms.

Q: Where is each backbone atom in 3D?
A: Structure coordinates are given as an mmCIF _atom_site loop: one row per atom with element, residue name, chain id, sequence number, and x/y/z position in Å. Only the four main-chain atoms per residue are included here; side chains are omitted to keep the record compact.

Q: What is the amino-acid chain?
A: Primary structure: the covalent order of the twenty standard amino acids along the backbone. Two proteins with the same sequence will (almost always) fold to the same structure; two with 30% identity often share a fold but not the details.

Q: What if only a Cα trace is available?
A: Three-state secondary structure (P-SEA) collapses the eight DSSP classes into helix (a), strand (b), and coil (c). P-SEA assigns these from Cα geometry alone — distances and angles — without requiring backbone oxygens, so it works on any Cα trace.

Q: What family and function is it annotated with?
A: Database cross-references. InterPro integrates a dozen domain/family signature databases into unified entries with residue-range hits. GO terms attach function/process/location labels with evidence codes. CATH codes position the fold in a four-level structural taxonomy. Organism is the NCBI-taxonomy species name.

Q: How confident is the AlphaFold model at each residue?
A: pLDDT is the predicted lDDT-Cα score: AlphaFold's confidence that the local environment of each residue (all inter-atomic distances within 15 Å) is correctly placed. It is a per-residue number between 0 and 100, with higher meaning more reliable.

Q: How mobile is each atom in the crystal?
A: B-factor (Debye–Waller factor) reflects atomic displacement in the crystal lattice. It is an experimental observable (units Å²), not a prediction; low values mean the atom is pinned down, high values mean it moves or is heterogeneous across the crystal.

Q: Which residues are buried vs exposed?
A: SASA measures how much of the protein is reachable by solvent. It is computed by rolling a water-sized probe over the atomic surface and summing the exposed area (Å²). Per-residue SASA distinguishes core (buried, low SASA) from surface (exposed, high SASA) residues; total SASA is a whole-molecule size measure.

Q: What do the diagnostic plots show?
A: Plot images: a contact map (which residues are close in 3D, as an N×N binary image), a Ramachandran scatter (backbone torsion angles, revealing secondary-structure composition at a glance), and — for AlphaFold structures — a PAE heatmap (pairwise prediction confidence).

Q: What known structures does this most resemble?
A: The Foldseek neighbor list gives the closest experimentally determined structures in the PDB, ranked by structural alignment. TM-score near 1 means near-identical fold; near 0.3 means only rough topology match. This is how one finds what a novel AlphaFold prediction most resembles in the solved-structure universe.

Q: Are the domains correctly placed relative to each other?
A: Predicted aligned error is AlphaFold's pairwise confidence. Unlike pLDDT (per-residue), PAE is per-residue-pair and captures whether two parts of the structure are correctly placed relative to each other. Units are ångströms of expected positional error.

Q: What do the rendered images show?
A: Structure images are PyMOL renders from six orthogonal camera directions. Cartoon representation draws helices as coils and strands as arrows; sticks shows the backbone as bonds; surface shows the solvent-excluded envelope. Rainbow coloring maps sequence position to hue (blue→red, N→C); chain coloring assigns a distinct color per polypeptide.

Q: What are the backbone torsion angles?
A: φ (phi) and ψ (psi) are the two rotatable backbone dihedrals per residue: φ is the C(i-1)–N–Cα–C torsion, ψ is the N–Cα–C–N(i+1) torsion, both in degrees on (−180°, 180°]. α-helical residues cluster near (−60°, −45°); β-strand residues near (−120°, +130°). A Ramachandran plot is simply a scatter of (φ, ψ) for every residue.